Protein AF-A0A9P8F3U8-F1 (afdb_monomer_lite)

Secondary structure (DSSP, 8-state):
--------------PPP-------PPP-----------TTTHHHHHHHHTTT-EEEE-TT-PBPTTHHHHHHHTT-GGGTT--EEEEE--STTSSHHHHHHHHH-----PPPTT-------SEEEEE----S-GGGPPPPPSSEEEEEEP-

InterPro domains:
  IPR008803 RHD3/Sey1 [PTHR45923] (53-151)
  IPR027417 P-loop containing nucleoside triphosphate hydrolase [G3DSA:3.40.50.300] (46-151)
  IPR027417 P-loop containing nucleoside triphosphate hydrolase [SSF52540] (50-151)
  IPR030383 Very large inducible GTPASE (VLIG)-type guanine nucleotide-binding (G) domain [PS51717] (80-151)
  IPR030386 GB1/RHD3-type guanine nucleotide-binding (G) domain [PS51715] (80-151)

Organism: Aureobasidium melanogenum (NCBI:txid46634)

Structure (mmCIF, N/CA/C/O backbone):
data_AF-A0A9P8F3U8-F1
#
_entry.id   AF-A0A9P8F3U8-F1
#
loop_
_atom_site.group_PDB
_atom_site.id
_atom_site.type_symbol
_atom_site.label_atom_id
_atom_site.label_alt_id
_atom_site.label_comp_id
_atom_site.label_asym_id
_atom_site.label_entity_id
_atom_site.label_seq_id
_atom_site.pdbx_PDB_ins_code
_atom_site.Cartn_x
_atom_site.Cartn_y
_atom_site.Cartn_z
_atom_site.occupancy
_atom_site.B_iso_or_equiv
_atom_site.auth_seq_id
_atom_site.auth_comp_id
_atom_site.auth_asym_id
_atom_site.auth_atom_id
_atom_site.pdbx_PDB_model_num
ATOM 1 N N . MET A 1 1 ? 73.396 9.718 47.916 1.00 40.28 1 MET A N 1
ATOM 2 C CA . MET A 1 1 ? 72.128 9.845 48.668 1.00 40.28 1 MET A CA 1
ATOM 3 C C . MET A 1 1 ? 71.014 10.098 47.670 1.00 40.28 1 MET A C 1
ATOM 5 O O . MET A 1 1 ? 71.243 10.824 46.715 1.00 40.28 1 MET A O 1
ATOM 9 N N . ALA A 1 2 ? 69.899 9.394 47.840 1.00 35.81 2 ALA A N 1
ATOM 10 C CA . ALA A 1 2 ? 68.842 9.194 46.854 1.00 35.81 2 ALA A CA 1
ATOM 11 C C . ALA A 1 2 ? 68.119 10.478 46.410 1.00 35.81 2 ALA A C 1
ATOM 13 O O . ALA A 1 2 ? 67.844 11.344 47.234 1.00 35.81 2 ALA A O 1
ATOM 14 N N . SER A 1 3 ? 67.677 10.511 45.151 1.00 37.88 3 SER A N 1
ATOM 15 C CA . SER A 1 3 ? 66.373 11.087 44.819 1.00 37.88 3 SER A CA 1
ATOM 16 C C . SER A 1 3 ? 65.725 10.310 43.667 1.00 37.88 3 SER A C 1
ATOM 18 O O . SER A 1 3 ? 66.298 10.096 42.602 1.00 37.88 3 SER A O 1
ATOM 20 N N . LEU A 1 4 ? 64.530 9.811 43.969 1.00 37.41 4 LEU A N 1
ATOM 21 C CA . LEU A 1 4 ? 63.585 9.132 43.094 1.00 37.41 4 LEU A CA 1
ATOM 22 C C . LEU A 1 4 ? 62.745 10.183 42.363 1.00 37.41 4 LEU A C 1
ATOM 24 O O . LEU A 1 4 ? 62.258 11.102 43.012 1.00 37.41 4 LEU A O 1
ATOM 28 N N . THR A 1 5 ? 62.486 9.988 41.071 1.00 50.78 5 THR A N 1
ATOM 29 C CA . THR A 1 5 ? 61.214 10.381 40.435 1.00 50.78 5 THR A CA 1
ATOM 30 C C . THR A 1 5 ? 60.887 9.391 39.308 1.00 50.78 5 THR A C 1
ATOM 32 O O . THR A 1 5 ? 61.567 9.380 38.285 1.00 50.78 5 THR A O 1
ATOM 35 N N . PRO A 1 6 ? 59.881 8.516 39.471 1.00 47.44 6 PRO A N 1
ATOM 36 C CA . PRO A 1 6 ? 59.258 7.809 38.358 1.00 47.44 6 PRO A CA 1
ATOM 37 C C . PRO A 1 6 ? 58.101 8.645 37.798 1.00 47.44 6 PRO A C 1
ATOM 39 O O . PRO A 1 6 ? 57.320 9.216 38.555 1.00 47.44 6 PRO A O 1
ATOM 42 N N . GLY A 1 7 ? 58.012 8.716 36.469 1.00 42.25 7 GLY A N 1
ATOM 43 C CA . GLY A 1 7 ? 56.940 9.396 35.750 1.00 42.25 7 GLY A CA 1
ATOM 44 C C . GLY A 1 7 ? 55.605 8.654 35.838 1.00 42.25 7 GLY A C 1
ATOM 45 O O . GLY A 1 7 ? 55.536 7.443 35.627 1.00 42.25 7 GLY A O 1
ATOM 46 N N . ASP A 1 8 ? 54.549 9.414 36.118 1.00 41.56 8 ASP A N 1
ATOM 47 C CA . ASP A 1 8 ? 53.160 8.967 36.110 1.00 41.56 8 ASP A CA 1
ATOM 48 C C . ASP A 1 8 ? 52.668 8.698 34.679 1.00 41.56 8 ASP A C 1
ATOM 50 O O . ASP A 1 8 ? 52.514 9.605 33.857 1.00 41.56 8 ASP A O 1
ATOM 54 N N . HIS A 1 9 ? 52.350 7.437 34.392 1.00 46.19 9 HIS A N 1
ATOM 55 C CA . HIS A 1 9 ? 51.588 7.037 33.213 1.00 46.19 9 HIS A CA 1
ATOM 56 C C . HIS A 1 9 ? 50.085 7.256 33.458 1.00 46.19 9 HIS A C 1
ATOM 58 O O . HIS A 1 9 ? 49.383 6.379 33.960 1.00 46.19 9 HIS A O 1
ATOM 64 N N . GLN A 1 10 ? 49.567 8.419 33.056 1.00 39.47 10 GLN A N 1
ATOM 65 C CA . GLN A 1 10 ? 48.128 8.632 32.882 1.00 39.47 10 GLN A CA 1
ATOM 66 C C . GLN A 1 10 ? 47.667 8.067 31.532 1.00 39.47 10 GLN A C 1
ATOM 68 O O . GLN A 1 10 ? 48.061 8.544 30.470 1.00 39.47 10 GLN A O 1
ATOM 73 N N . GLY A 1 11 ? 46.792 7.064 31.569 1.00 39.41 11 GLY A N 1
ATOM 74 C CA . GLY A 1 11 ? 46.222 6.441 30.376 1.00 39.41 11 GLY A CA 1
ATOM 75 C C . GLY A 1 11 ? 44.824 5.888 30.620 1.00 39.41 11 GLY A C 1
ATOM 76 O O . GLY A 1 11 ? 44.592 4.710 30.387 1.00 39.41 11 GLY A O 1
ATOM 77 N N . ASN A 1 12 ? 43.890 6.717 31.095 1.00 40.06 12 ASN A N 1
ATOM 78 C CA . ASN A 1 12 ? 42.482 6.335 31.233 1.00 40.06 12 ASN A CA 1
ATOM 79 C C . ASN A 1 12 ? 41.620 7.190 30.288 1.00 40.06 12 ASN A C 1
ATOM 81 O O . ASN A 1 12 ? 41.055 8.210 30.679 1.00 40.06 12 ASN A O 1
ATOM 85 N N . ARG A 1 13 ? 41.557 6.800 29.007 1.00 41.78 13 ARG A N 1
ATOM 86 C CA . ARG A 1 13 ? 40.675 7.429 28.009 1.00 41.78 13 ARG A CA 1
ATOM 87 C C . ARG A 1 13 ? 39.230 7.005 28.274 1.00 41.78 13 ARG A C 1
ATOM 89 O O . ARG A 1 13 ? 38.755 6.014 27.730 1.00 41.78 13 ARG A O 1
ATOM 96 N N . ARG A 1 14 ? 38.530 7.764 29.116 1.00 39.78 14 ARG A N 1
ATOM 97 C CA . ARG A 1 14 ? 37.068 7.715 29.222 1.00 39.78 14 ARG A CA 1
ATOM 98 C C . ARG A 1 14 ? 36.470 8.636 28.160 1.00 39.78 14 ARG A C 1
ATOM 100 O O . ARG A 1 14 ? 36.690 9.842 28.198 1.00 39.78 14 ARG A O 1
ATOM 107 N N . LEU A 1 15 ? 35.744 8.056 27.206 1.00 40.97 15 LEU A N 1
ATOM 108 C CA . LEU A 1 15 ? 34.917 8.793 26.249 1.00 40.97 15 LEU A CA 1
ATOM 109 C C . LEU A 1 15 ? 33.758 9.472 27.008 1.00 40.97 15 LEU A C 1
ATOM 111 O O . LEU A 1 15 ? 33.082 8.788 27.781 1.00 40.97 15 LEU A O 1
ATOM 115 N N . PRO A 1 16 ? 33.513 10.782 26.833 1.00 38.06 16 PRO A N 1
ATOM 116 C CA . PRO A 1 16 ? 32.392 11.453 27.477 1.00 38.06 16 PRO A CA 1
ATOM 117 C C . PRO A 1 16 ? 31.076 11.124 26.756 1.00 38.06 16 PRO A C 1
ATOM 119 O O . PRO A 1 16 ? 30.910 11.395 25.570 1.00 38.06 16 PRO A O 1
ATOM 122 N N . TYR A 1 17 ? 30.136 10.541 27.499 1.00 37.25 17 TYR A N 1
ATOM 123 C CA . TYR A 1 17 ? 28.732 10.400 27.120 1.00 37.25 17 TYR A CA 1
ATOM 124 C C . TYR A 1 17 ? 28.000 11.712 27.428 1.00 37.25 17 TYR A C 1
ATOM 126 O O . TYR A 1 17 ? 28.027 12.180 28.567 1.00 37.25 17 TYR A O 1
ATOM 134 N N . SER A 1 18 ? 27.343 12.303 26.431 1.00 45.41 18 SER A N 1
ATOM 135 C CA . SER A 1 18 ? 26.484 13.481 26.597 1.00 45.41 18 SER A CA 1
ATOM 136 C C . SER A 1 18 ? 25.030 13.094 26.315 1.00 45.41 18 SER A C 1
ATOM 138 O O . SER A 1 18 ? 24.717 12.773 25.169 1.00 45.41 18 SER A O 1
ATOM 140 N N . PRO A 1 19 ? 24.116 13.133 27.302 1.00 40.91 19 PRO A N 1
ATOM 141 C CA . PRO A 1 19 ? 22.693 13.006 27.043 1.00 40.91 19 PRO A CA 1
ATOM 142 C C . PRO A 1 19 ? 22.115 14.405 26.804 1.00 40.91 19 PRO A C 1
ATOM 144 O O . PRO A 1 19 ? 21.938 15.177 27.743 1.00 40.91 19 PRO A O 1
ATOM 147 N N . VAL A 1 20 ? 21.815 14.748 25.552 1.00 39.59 20 VAL A N 1
ATOM 148 C CA . VAL A 1 20 ? 20.999 15.931 25.242 1.00 39.59 20 VAL A CA 1
ATOM 149 C C . VAL A 1 20 ? 19.570 15.453 25.011 1.00 39.59 20 VAL A C 1
ATOM 151 O O . VAL A 1 20 ? 19.253 14.883 23.973 1.00 39.59 20 VAL A O 1
ATOM 154 N N . HIS A 1 21 ? 18.713 15.655 26.010 1.00 37.53 21 HIS A N 1
ATOM 155 C CA . HIS A 1 21 ? 17.262 15.643 25.853 1.00 37.53 21 HIS A CA 1
ATOM 156 C C . HIS A 1 21 ? 16.788 17.093 25.832 1.00 37.53 21 HIS A C 1
ATOM 158 O O . HIS A 1 21 ? 16.991 17.822 26.801 1.00 37.53 21 HIS A O 1
ATOM 164 N N . SER A 1 22 ? 16.126 17.507 24.755 1.00 34.56 22 SER A N 1
ATOM 165 C CA . SER A 1 22 ? 15.148 18.596 24.788 1.00 34.56 22 SER A CA 1
ATOM 166 C C . SER A 1 22 ? 14.128 18.403 23.658 1.00 34.56 22 SER A C 1
ATOM 168 O O . SER A 1 22 ? 14.531 18.109 22.532 1.00 34.56 22 SER A O 1
ATOM 170 N N . PRO A 1 23 ? 12.822 18.523 23.953 1.00 45.97 23 PRO A N 1
ATOM 171 C CA . PRO A 1 23 ? 11.732 18.279 23.018 1.00 45.97 23 PRO A CA 1
ATOM 172 C C . PRO A 1 23 ? 11.429 19.545 22.212 1.00 45.97 23 PRO A C 1
ATOM 174 O O . PRO A 1 23 ? 11.521 20.647 22.746 1.00 45.97 23 PRO A O 1
ATOM 177 N N . SER A 1 24 ? 10.997 19.409 20.959 1.00 31.69 24 SER A N 1
ATOM 178 C CA . SER A 1 24 ? 10.199 20.434 20.271 1.00 31.69 24 SER A CA 1
ATOM 179 C C . SER A 1 24 ? 9.495 19.804 19.075 1.00 31.69 24 SER A C 1
ATOM 181 O O . SER A 1 24 ? 10.130 19.369 18.119 1.00 31.69 24 SER A O 1
ATOM 183 N N . ALA A 1 25 ? 8.171 19.718 19.169 1.00 40.59 25 ALA A N 1
ATOM 184 C CA . ALA A 1 25 ? 7.291 19.376 18.061 1.00 40.59 25 ALA A CA 1
ATOM 185 C C . ALA A 1 25 ? 7.485 20.358 16.885 1.00 40.59 25 ALA A C 1
ATOM 187 O O . ALA A 1 25 ? 7.816 21.524 17.122 1.00 40.59 25 ALA A O 1
ATOM 188 N N . PRO A 1 26 ? 7.258 19.942 15.627 1.00 41.31 26 PRO A N 1
ATOM 189 C CA . PRO A 1 26 ? 7.250 20.878 14.515 1.00 41.31 26 PRO A CA 1
ATOM 190 C C . PRO A 1 26 ? 6.051 21.835 14.620 1.00 41.31 26 PRO A C 1
ATOM 192 O O . PRO A 1 26 ? 4.927 21.441 14.928 1.00 41.31 26 PRO A O 1
ATOM 195 N N . VAL A 1 27 ? 6.334 23.110 14.362 1.00 39.38 27 VAL A N 1
ATOM 196 C CA . VAL A 1 27 ? 5.384 24.224 14.277 1.00 39.38 27 VAL A CA 1
ATOM 197 C C . VAL A 1 27 ? 4.360 23.955 13.169 1.00 39.38 27 VAL A C 1
ATOM 199 O O . VAL A 1 27 ? 4.733 23.653 12.037 1.00 39.38 27 VAL A O 1
ATOM 202 N N . ILE A 1 28 ? 3.069 24.109 13.484 1.00 38.41 28 ILE A N 1
ATOM 203 C CA . ILE A 1 28 ? 1.986 24.170 12.495 1.00 38.41 28 ILE A CA 1
ATOM 204 C C . ILE A 1 28 ? 2.223 25.403 11.614 1.00 38.41 28 ILE A C 1
ATOM 206 O O . ILE A 1 28 ? 2.067 26.533 12.075 1.00 38.41 28 ILE A O 1
ATOM 210 N N . MET A 1 29 ? 2.588 25.194 10.348 1.00 32.69 29 MET A N 1
ATOM 211 C CA . MET A 1 29 ? 2.416 26.213 9.314 1.00 32.69 29 MET A CA 1
ATOM 212 C C . MET A 1 29 ? 1.068 25.994 8.633 1.00 32.69 29 MET A C 1
ATOM 214 O O . MET A 1 29 ? 0.847 25.017 7.920 1.00 32.69 29 MET A O 1
ATOM 218 N N . THR A 1 30 ? 0.150 26.909 8.917 1.00 35.34 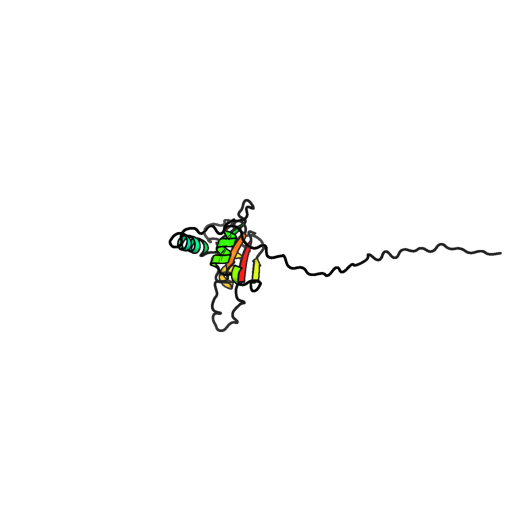30 THR A N 1
ATOM 219 C CA . THR A 1 30 ? -1.196 26.978 8.360 1.00 35.34 30 THR A CA 1
ATOM 220 C C . THR A 1 30 ? -1.160 27.439 6.899 1.00 35.34 30 THR A C 1
ATOM 222 O O . THR A 1 30 ? -0.594 28.483 6.598 1.00 35.34 30 THR A O 1
ATOM 225 N N . ALA A 1 31 ? -1.848 26.668 6.050 1.00 40.09 31 ALA A N 1
ATOM 226 C CA . ALA A 1 31 ? -2.490 27.019 4.777 1.00 40.09 31 ALA A CA 1
ATOM 227 C C . ALA A 1 31 ? -1.651 27.615 3.626 1.00 40.09 31 ALA A C 1
ATOM 229 O O . ALA A 1 31 ? -1.328 28.798 3.614 1.00 40.09 31 ALA A O 1
ATOM 230 N N . ALA A 1 32 ? -1.523 26.833 2.545 1.00 33.31 32 ALA A N 1
ATOM 231 C CA . ALA A 1 32 ? -1.665 27.349 1.183 1.00 33.31 32 ALA A CA 1
ATOM 232 C C . ALA A 1 32 ? -2.116 26.242 0.206 1.00 33.31 32 ALA A C 1
ATOM 234 O O . ALA A 1 32 ? -1.389 25.290 -0.057 1.00 33.31 32 ALA A O 1
ATOM 235 N N . ASN A 1 33 ? -3.311 26.456 -0.354 1.00 35.94 33 ASN A N 1
ATOM 236 C CA . ASN A 1 33 ? -3.828 25.963 -1.637 1.00 35.94 33 ASN A CA 1
ATOM 237 C C . ASN A 1 33 ? -4.318 24.511 -1.721 1.00 35.94 33 ASN A C 1
ATOM 239 O O . ASN A 1 33 ? -3.765 23.668 -2.423 1.00 35.94 33 ASN A O 1
ATOM 243 N N . GLY A 1 34 ? -5.482 24.287 -1.104 1.00 35.91 34 GLY A N 1
ATOM 244 C CA . GLY A 1 34 ? -6.416 23.260 -1.549 1.00 35.91 34 GLY A CA 1
ATOM 245 C C . GLY A 1 34 ? -6.894 23.564 -2.969 1.00 35.91 34 GLY A C 1
ATOM 246 O O . GLY A 1 34 ? -7.627 24.526 -3.202 1.00 35.91 34 GLY A O 1
ATOM 247 N N . HIS A 1 35 ? -6.477 22.733 -3.918 1.00 33.69 35 HIS A N 1
ATOM 248 C CA . HIS A 1 35 ? -7.119 22.654 -5.217 1.00 33.69 35 HIS A CA 1
ATOM 249 C C . HIS A 1 35 ? -8.427 21.879 -5.023 1.00 33.69 35 HIS A C 1
ATOM 251 O O . HIS A 1 35 ? -8.445 20.652 -4.988 1.00 33.69 35 HIS A O 1
ATOM 257 N N . PHE A 1 36 ? -9.516 22.616 -4.798 1.00 41.16 36 PHE A N 1
ATOM 258 C CA . PHE A 1 36 ? -10.873 22.079 -4.783 1.00 41.16 36 PHE A CA 1
ATOM 259 C C . PHE A 1 36 ? -11.248 21.714 -6.226 1.00 41.16 36 PHE A C 1
ATOM 261 O O . PHE A 1 36 ? -11.802 22.528 -6.964 1.00 41.16 36 PHE A O 1
ATOM 268 N N . ALA A 1 37 ? -10.847 20.517 -6.654 1.00 42.25 37 ALA A N 1
ATOM 269 C CA . ALA A 1 37 ? -11.366 19.896 -7.861 1.00 42.25 37 ALA A CA 1
ATOM 270 C C . ALA A 1 37 ? -12.832 19.509 -7.618 1.00 42.25 37 ALA A C 1
ATOM 272 O O . ALA A 1 37 ? -13.214 19.113 -6.517 1.00 42.25 37 ALA A O 1
ATOM 273 N N . SER A 1 38 ? -13.656 19.703 -8.641 1.00 40.28 38 SER A N 1
ATOM 274 C CA . SER A 1 38 ? -15.105 19.512 -8.655 1.00 40.28 38 SER A CA 1
ATOM 275 C C . SER A 1 38 ? -15.567 18.241 -7.936 1.00 40.28 38 SER A C 1
ATOM 277 O O . SER A 1 38 ? -15.239 17.124 -8.328 1.00 40.28 38 SER A O 1
ATOM 279 N N . VAL A 1 39 ? -16.377 18.444 -6.899 1.00 52.88 39 VAL A N 1
ATOM 280 C CA . VAL A 1 39 ? -17.038 17.402 -6.112 1.00 52.88 39 VAL A CA 1
ATOM 281 C C . VAL A 1 39 ? -18.034 16.656 -7.000 1.00 52.88 39 VAL A C 1
ATOM 283 O O . VAL A 1 39 ? -19.010 17.255 -7.451 1.00 52.88 39 VAL A O 1
ATOM 286 N N . GLY A 1 40 ? -17.810 15.360 -7.226 1.00 48.34 40 GLY A N 1
ATOM 287 C CA . GLY A 1 40 ? -18.902 14.458 -7.599 1.00 48.34 40 GLY A CA 1
ATOM 288 C C . GLY A 1 40 ? -18.557 13.235 -8.446 1.00 48.34 40 GLY A C 1
ATOM 289 O O . GLY A 1 40 ? -19.255 12.244 -8.301 1.00 48.34 40 GLY A O 1
ATOM 290 N N . ASP A 1 41 ? -17.532 13.264 -9.307 1.00 49.81 41 ASP A N 1
ATOM 291 C CA . ASP A 1 41 ? -17.292 12.148 -10.258 1.00 49.81 41 ASP A CA 1
ATOM 292 C C . ASP A 1 41 ? -15.825 11.668 -10.315 1.00 49.81 41 ASP A C 1
ATOM 294 O O . ASP A 1 41 ? -15.555 10.494 -10.567 1.00 49.81 41 ASP A O 1
ATOM 298 N N . ASP A 1 42 ? -14.858 12.542 -10.012 1.00 56.12 42 ASP A N 1
ATOM 299 C CA . ASP A 1 42 ? -13.431 12.180 -9.995 1.00 56.12 42 ASP A CA 1
ATOM 300 C C . ASP A 1 42 ? -12.982 11.587 -8.653 1.00 56.12 42 ASP A C 1
ATOM 302 O O . ASP A 1 42 ? -12.104 10.723 -8.624 1.00 56.12 42 ASP A O 1
ATOM 306 N N . SER A 1 43 ? -13.614 11.991 -7.545 1.00 57.56 43 SER A N 1
ATOM 307 C CA . SER A 1 43 ? -13.322 11.453 -6.211 1.00 57.56 43 SER A CA 1
ATOM 308 C C . SER A 1 43 ? -13.622 9.961 -6.134 1.00 57.56 43 SER A C 1
ATOM 310 O O . SER A 1 43 ? -12.808 9.198 -5.628 1.00 57.56 43 SER A O 1
ATOM 312 N N . ASP A 1 44 ? -14.745 9.524 -6.699 1.00 58.69 44 ASP A N 1
ATOM 313 C CA . ASP A 1 44 ? -15.185 8.131 -6.606 1.00 58.69 44 ASP A CA 1
ATOM 314 C C . ASP A 1 44 ? -14.331 7.215 -7.492 1.00 58.69 44 ASP A C 1
ATOM 316 O O . ASP A 1 44 ? -13.962 6.115 -7.080 1.00 58.69 44 ASP A O 1
ATOM 320 N N . LYS A 1 45 ? -13.913 7.697 -8.670 1.00 62.16 45 LYS A N 1
ATOM 321 C CA . LYS A 1 45 ? -12.948 6.997 -9.537 1.00 62.16 45 LYS A CA 1
ATOM 322 C C . LYS A 1 45 ? -11.563 6.921 -8.894 1.00 62.16 45 LYS A C 1
ATOM 324 O O . LYS A 1 45 ? -10.888 5.896 -8.996 1.00 62.16 45 LYS A O 1
ATOM 329 N N . GLN A 1 46 ? -11.140 7.978 -8.202 1.00 61.69 46 GLN A N 1
ATOM 330 C CA . GLN A 1 46 ? -9.868 7.996 -7.483 1.00 61.69 46 GLN A CA 1
ATOM 331 C C . GLN A 1 46 ? -9.891 7.067 -6.259 1.00 61.69 46 GLN A C 1
ATOM 333 O O . GLN A 1 46 ? -8.917 6.357 -6.021 1.00 61.69 46 GLN A O 1
ATOM 338 N N . LEU A 1 47 ? -11.007 6.985 -5.533 1.00 61.47 47 LEU A N 1
ATOM 339 C CA . LEU A 1 47 ? -11.195 6.040 -4.427 1.00 61.47 47 LEU A CA 1
ATOM 340 C C . LEU A 1 47 ? -11.193 4.583 -4.905 1.00 61.47 47 LEU A C 1
ATOM 342 O O . LEU A 1 47 ? -10.553 3.741 -4.279 1.00 61.47 47 LEU A O 1
ATOM 346 N N . GLN A 1 48 ? -11.822 4.288 -6.048 1.00 62.88 48 GLN A N 1
ATOM 347 C CA . GLN A 1 48 ? -11.740 2.959 -6.669 1.00 62.88 48 GLN A CA 1
ATOM 348 C C . GLN A 1 48 ? -10.298 2.584 -7.039 1.00 62.88 48 GLN A C 1
ATOM 350 O O . GLN A 1 48 ? -9.897 1.436 -6.862 1.00 62.88 48 GLN A O 1
ATOM 355 N N . SER A 1 49 ? -9.480 3.547 -7.483 1.00 72.12 49 SER A N 1
ATOM 356 C CA . SER A 1 49 ? -8.067 3.289 -7.808 1.00 72.12 49 SER A CA 1
ATOM 357 C C . SER A 1 49 ? -7.220 2.840 -6.609 1.00 72.12 49 SER A C 1
ATOM 359 O O . SER A 1 49 ? -6.160 2.243 -6.792 1.00 72.12 49 SER A O 1
ATOM 361 N N . PHE A 1 50 ? -7.697 3.092 -5.388 1.00 82.75 50 PHE A N 1
ATOM 362 C CA . PHE A 1 50 ? -7.012 2.772 -4.140 1.00 82.75 50 PHE A CA 1
ATOM 363 C C . PHE A 1 50 ? -7.524 1.502 -3.467 1.00 82.75 50 PHE A C 1
ATOM 365 O O . PHE A 1 50 ? -7.008 1.133 -2.412 1.00 82.75 50 PHE A O 1
ATOM 372 N N . GLU A 1 51 ? -8.488 0.802 -4.075 1.00 77.56 51 GLU A N 1
ATOM 373 C CA . GLU A 1 51 ? -9.113 -0.370 -3.469 1.00 77.56 51 GLU A CA 1
ATOM 374 C C . GLU A 1 51 ? -8.070 -1.403 -3.025 1.00 77.56 51 GLU A C 1
ATOM 376 O O . GLU A 1 51 ? -8.175 -1.945 -1.933 1.00 77.56 51 GLU A O 1
ATOM 381 N N . HIS A 1 52 ? -7.017 -1.661 -3.796 1.00 82.88 52 HIS A N 1
ATOM 382 C CA . HIS A 1 52 ? -6.002 -2.660 -3.432 1.00 82.88 52 HIS A CA 1
ATOM 383 C C . HIS A 1 52 ? -4.761 -2.080 -2.732 1.00 82.88 52 HIS A C 1
ATOM 385 O O . HIS A 1 52 ? -3.796 -2.807 -2.493 1.00 82.88 52 HIS A O 1
ATOM 391 N N . GLY A 1 53 ? -4.793 -0.796 -2.366 1.00 90.81 53 GLY A N 1
ATOM 392 C CA . GLY A 1 53 ? -3.664 -0.055 -1.813 1.00 90.81 53 GLY A CA 1
ATOM 393 C C . GLY A 1 53 ? -3.002 0.871 -2.837 1.00 90.81 53 GLY A C 1
ATOM 394 O O . GLY A 1 53 ? -3.533 1.133 -3.914 1.00 90.81 53 GLY A O 1
ATOM 395 N N . ILE A 1 54 ? -1.820 1.377 -2.491 1.00 93.69 54 ILE A N 1
ATOM 396 C CA . ILE A 1 54 ? -1.039 2.315 -3.300 1.00 93.69 54 ILE A CA 1
ATOM 397 C C . ILE A 1 54 ? 0.432 1.899 -3.364 1.00 93.69 54 ILE A C 1
ATOM 399 O O . ILE A 1 54 ? 1.022 1.470 -2.372 1.00 93.69 54 ILE A O 1
ATOM 403 N N . GLN A 1 55 ? 1.062 2.073 -4.523 1.00 93.81 55 GLN A N 1
ATOM 404 C CA . GLN A 1 55 ? 2.515 1.980 -4.638 1.00 93.81 55 GLN A CA 1
ATOM 405 C C . GLN A 1 55 ? 3.146 3.257 -4.072 1.00 93.81 55 GLN A C 1
ATOM 407 O O . GLN A 1 55 ? 2.906 4.338 -4.595 1.00 93.81 55 GLN A O 1
ATOM 412 N N . VAL A 1 56 ? 3.934 3.151 -3.004 1.00 95.62 56 VAL A N 1
ATOM 413 C CA . VAL A 1 56 ? 4.628 4.273 -2.348 1.00 95.62 56 VAL A CA 1
ATOM 414 C C . VAL A 1 56 ? 5.876 4.673 -3.130 1.00 95.62 56 VAL A C 1
ATOM 416 O O . VAL A 1 56 ? 6.140 5.860 -3.310 1.00 95.62 56 VAL A O 1
ATOM 419 N N . ILE A 1 57 ? 6.640 3.678 -3.584 1.00 95.56 57 ILE A N 1
ATOM 420 C CA . ILE A 1 57 ? 7.863 3.851 -4.375 1.00 95.56 57 ILE A CA 1
ATOM 421 C C . ILE A 1 57 ? 7.820 2.860 -5.533 1.00 95.56 57 ILE A C 1
ATOM 423 O O . ILE A 1 57 ? 7.485 1.698 -5.310 1.00 95.56 57 ILE A O 1
ATOM 427 N N . ASP A 1 58 ? 8.149 3.300 -6.744 1.00 91.31 58 ASP A N 1
ATOM 428 C CA . ASP A 1 58 ? 8.208 2.442 -7.932 1.00 91.31 58 ASP A CA 1
ATOM 429 C C . ASP A 1 58 ? 9.582 1.765 -8.142 1.00 91.31 58 ASP A C 1
ATOM 431 O O . ASP A 1 58 ? 10.527 1.953 -7.373 1.00 91.31 58 ASP A O 1
ATOM 435 N N . GLU A 1 59 ? 9.708 0.972 -9.212 1.00 89.12 59 GLU A N 1
ATOM 436 C CA . GLU A 1 59 ? 10.956 0.284 -9.599 1.00 89.12 59 GLU A CA 1
ATOM 437 C C . GLU A 1 59 ? 12.105 1.249 -9.956 1.00 89.12 59 GLU A C 1
ATOM 439 O O . GLU A 1 59 ? 13.283 0.905 -9.854 1.00 89.12 59 GLU A O 1
ATOM 444 N N . ASN A 1 60 ? 11.767 2.488 -10.317 1.00 94.31 60 ASN A N 1
ATOM 445 C CA . ASN A 1 60 ? 12.711 3.546 -10.656 1.00 94.31 60 ASN A CA 1
ATOM 446 C C . ASN A 1 60 ? 13.081 4.406 -9.440 1.00 94.31 60 ASN A C 1
ATOM 448 O O . ASN A 1 60 ? 13.770 5.415 -9.594 1.00 94.31 60 ASN A O 1
ATOM 452 N N . LYS A 1 61 ? 12.672 3.999 -8.228 1.00 94.75 61 LYS A N 1
ATOM 453 C CA . LYS A 1 61 ? 12.911 4.708 -6.959 1.00 94.75 61 LYS A CA 1
ATOM 454 C C . LYS A 1 61 ? 12.208 6.067 -6.892 1.00 94.75 61 LYS A C 1
ATOM 456 O O . LYS A 1 61 ? 12.628 6.945 -6.137 1.00 94.75 61 LYS A O 1
ATOM 461 N N . THR A 1 62 ? 11.137 6.240 -7.658 1.00 96.81 62 THR A N 1
ATOM 462 C CA . THR A 1 62 ? 10.314 7.449 -7.657 1.00 96.81 62 THR A CA 1
ATOM 463 C C . THR A 1 62 ? 9.221 7.323 -6.609 1.00 96.81 62 THR A C 1
ATOM 465 O O . THR A 1 62 ? 8.515 6.318 -6.546 1.00 96.81 62 THR A O 1
ATOM 468 N N . PHE A 1 63 ? 9.076 8.353 -5.776 1.00 97.12 63 PHE A N 1
ATOM 469 C CA . PHE A 1 63 ? 8.021 8.415 -4.769 1.00 97.12 63 PHE A CA 1
ATOM 470 C C . PHE A 1 63 ? 6.680 8.805 -5.399 1.00 97.12 63 PHE A C 1
ATOM 472 O O . PHE A 1 63 ? 6.616 9.715 -6.227 1.00 97.12 63 PHE A O 1
ATOM 479 N N . ASN A 1 64 ? 5.596 8.158 -4.978 1.00 93.19 64 ASN A N 1
ATOM 480 C CA . ASN A 1 64 ? 4.270 8.408 -5.528 1.00 93.19 64 ASN A CA 1
ATOM 481 C C . ASN A 1 64 ? 3.630 9.674 -4.937 1.00 93.19 64 ASN A C 1
ATOM 483 O O . ASN A 1 64 ? 3.310 9.743 -3.748 1.00 93.19 64 ASN A O 1
ATOM 487 N N . ALA A 1 65 ? 3.380 10.664 -5.796 1.00 95.44 65 ALA A N 1
ATOM 488 C CA . ALA A 1 65 ? 2.759 11.935 -5.423 1.00 95.44 65 ALA A CA 1
ATOM 489 C C . ALA A 1 65 ? 1.304 11.799 -4.930 1.00 95.44 65 ALA A C 1
ATOM 491 O O . ALA A 1 65 ? 0.813 12.691 -4.244 1.00 95.44 65 ALA A O 1
ATOM 492 N N . ASN A 1 66 ? 0.628 10.685 -5.230 1.00 92.56 66 ASN A N 1
ATOM 493 C CA . ASN A 1 66 ? -0.754 10.432 -4.816 1.00 92.56 66 ASN A CA 1
ATOM 494 C C . ASN A 1 66 ? -0.871 9.825 -3.407 1.00 92.56 66 ASN A C 1
ATOM 496 O O . ASN A 1 66 ? -1.987 9.622 -2.927 1.00 92.56 66 ASN A O 1
ATOM 500 N N . LEU A 1 67 ? 0.245 9.558 -2.714 1.00 93.31 67 LEU A N 1
ATOM 501 C CA . LEU A 1 67 ? 0.214 9.003 -1.356 1.00 93.31 67 LEU A CA 1
ATOM 502 C C . LEU A 1 67 ? -0.612 9.837 -0.359 1.00 93.31 67 LEU A C 1
ATOM 504 O O . LEU A 1 67 ? -1.400 9.242 0.375 1.00 93.31 67 LEU A O 1
ATOM 508 N N . PRO A 1 68 ? -0.509 11.180 -0.311 1.00 93.25 68 PRO A N 1
ATOM 509 C CA . PRO A 1 68 ? -1.332 11.969 0.604 1.00 93.25 68 PRO A CA 1
ATOM 510 C C . PRO A 1 68 ? -2.835 11.816 0.339 1.00 93.25 68 PRO A C 1
ATOM 512 O O . PRO A 1 68 ? -3.608 11.734 1.289 1.00 93.25 68 PRO A O 1
ATOM 515 N N . ALA A 1 69 ? -3.243 11.722 -0.933 1.00 92.06 69 ALA A N 1
ATOM 516 C CA . ALA A 1 69 ? -4.642 11.516 -1.308 1.00 92.06 69 ALA A CA 1
ATOM 517 C C . ALA A 1 69 ? -5.153 10.144 -0.840 1.00 92.06 69 ALA A C 1
ATOM 519 O O . ALA A 1 69 ? -6.235 10.055 -0.268 1.00 92.06 69 ALA A O 1
ATOM 520 N N . TYR A 1 70 ? -4.339 9.097 -0.999 1.00 92.56 70 TYR A N 1
ATOM 521 C CA . TYR A 1 70 ? -4.632 7.766 -0.464 1.00 92.56 70 TYR A CA 1
ATOM 522 C C . TYR A 1 70 ? -4.799 7.776 1.066 1.00 92.56 70 TYR A C 1
ATOM 524 O O . TYR A 1 70 ? -5.752 7.215 1.600 1.00 92.56 70 TYR A O 1
ATOM 532 N N . LEU A 1 71 ? -3.900 8.448 1.793 1.00 92.94 71 LEU A N 1
ATOM 533 C CA . LEU A 1 71 ? -3.962 8.504 3.258 1.00 92.94 71 LEU A CA 1
ATOM 534 C C . LEU A 1 71 ? -5.171 9.300 3.783 1.00 92.94 71 LEU A C 1
ATOM 536 O O . LEU A 1 71 ? -5.666 8.988 4.870 1.00 92.94 71 LEU A O 1
ATOM 540 N N . ASP A 1 72 ? -5.640 10.320 3.055 1.00 91.81 72 ASP A N 1
ATOM 541 C CA . ASP A 1 72 ? -6.879 11.038 3.400 1.00 91.81 72 ASP A CA 1
ATOM 542 C C . ASP A 1 72 ? -8.126 10.195 3.095 1.00 91.81 72 ASP A C 1
ATOM 544 O O . ASP A 1 72 ? -9.028 10.111 3.935 1.00 91.81 72 ASP A O 1
ATOM 548 N N . ALA A 1 73 ? -8.137 9.513 1.942 1.00 90.62 73 ALA A N 1
ATOM 549 C CA . ALA A 1 73 ? -9.184 8.574 1.540 1.00 90.62 73 ALA A CA 1
ATOM 550 C C . ALA A 1 73 ? -9.380 7.447 2.565 1.00 90.62 73 ALA A C 1
ATOM 552 O O . ALA A 1 73 ? -10.503 7.138 2.947 1.00 90.62 73 ALA A O 1
ATOM 553 N N . GLU A 1 74 ? -8.282 6.900 3.087 1.00 90.19 74 GLU A N 1
ATOM 554 C CA . GLU A 1 74 ? -8.284 5.874 4.136 1.00 90.19 74 GLU A CA 1
ATOM 555 C C . GLU A 1 74 ? -8.508 6.433 5.555 1.00 90.19 74 GLU A C 1
ATOM 557 O O . GLU A 1 74 ? -8.449 5.700 6.552 1.00 90.19 74 GLU A O 1
ATOM 562 N N . HIS A 1 75 ? -8.760 7.742 5.659 1.00 90.56 75 HIS A N 1
ATOM 563 C CA . HIS A 1 75 ? -8.983 8.492 6.892 1.00 90.56 75 HIS A CA 1
ATOM 564 C C . HIS A 1 75 ? -7.841 8.406 7.908 1.00 90.56 75 HIS A C 1
ATOM 566 O O . HIS A 1 75 ? -8.067 8.633 9.091 1.00 90.56 75 HIS A O 1
ATOM 572 N N . VAL A 1 76 ? -6.610 8.119 7.482 1.00 90.06 76 VAL A N 1
ATOM 573 C CA . VAL A 1 76 ? -5.454 7.983 8.382 1.00 90.06 76 VAL A CA 1
ATOM 574 C C . VAL A 1 76 ? -4.927 9.353 8.806 1.00 90.06 76 VAL A C 1
ATOM 576 O O . VAL A 1 76 ? -4.626 9.551 9.981 1.00 90.06 76 VAL A O 1
ATOM 579 N N . LEU A 1 77 ? -4.878 10.335 7.893 1.00 88.12 77 LEU A N 1
ATOM 580 C CA . LEU A 1 77 ? -4.334 11.673 8.193 1.00 88.12 77 LEU A CA 1
ATOM 581 C C . LEU A 1 77 ? -5.060 12.376 9.350 1.00 88.12 77 LEU A C 1
ATOM 583 O O . LEU A 1 77 ? -4.460 13.155 10.089 1.00 88.12 77 LEU A O 1
ATOM 587 N N . ARG A 1 78 ? -6.351 12.082 9.532 1.00 87.44 78 ARG A N 1
ATOM 588 C CA . ARG A 1 78 ? -7.197 12.686 10.570 1.00 87.44 78 ARG A CA 1
ATOM 589 C C . ARG A 1 78 ? -6.997 12.058 11.954 1.00 87.44 78 ARG A C 1
ATOM 591 O O . ARG A 1 78 ? -7.418 12.646 12.943 1.00 87.44 78 ARG A O 1
ATOM 598 N N . GLN A 1 79 ? -6.327 10.907 12.034 1.00 87.12 79 GLN A N 1
ATOM 599 C CA . GLN A 1 79 ? -6.139 10.135 13.270 1.00 87.12 79 GLN A CA 1
ATOM 600 C C . GLN A 1 79 ? -4.925 10.600 14.089 1.00 87.12 79 GLN A C 1
ATOM 602 O O . GLN A 1 79 ? -4.667 10.078 15.177 1.00 87.12 79 GLN A O 1
ATOM 607 N N . GLY A 1 80 ? -4.162 11.579 13.590 1.00 87.56 80 GLY A N 1
ATOM 608 C CA . GLY A 1 80 ? -2.974 12.098 14.265 1.00 87.56 80 GLY A CA 1
ATOM 609 C C . GLY A 1 80 ? -1.915 11.010 14.450 1.00 87.56 80 GLY A C 1
ATOM 610 O O . GLY A 1 80 ? -1.388 10.492 13.473 1.00 87.56 80 GLY A O 1
ATOM 611 N N . PHE A 1 81 ? -1.606 10.659 15.701 1.00 87.25 81 PHE A N 1
ATOM 612 C CA . PHE A 1 81 ? -0.632 9.612 16.051 1.00 87.25 81 PHE A CA 1
ATOM 613 C C . PHE A 1 81 ? -1.253 8.226 16.267 1.00 87.25 81 PHE A C 1
ATOM 615 O O . PHE A 1 81 ? -0.531 7.278 16.562 1.00 87.25 81 PHE A O 1
ATOM 622 N N . ASN A 1 82 ? -2.577 8.088 16.147 1.00 91.00 82 ASN A N 1
ATOM 623 C CA . ASN A 1 82 ? -3.264 6.813 16.333 1.00 91.00 82 ASN A CA 1
ATOM 624 C C . ASN A 1 82 ? -3.220 5.970 15.050 1.00 91.00 82 ASN A C 1
ATOM 626 O O . ASN A 1 82 ? -4.255 5.708 14.438 1.00 91.00 82 ASN A O 1
ATOM 630 N N . TYR A 1 83 ? -2.015 5.604 14.613 1.00 93.19 83 TYR A N 1
ATOM 631 C CA . TYR A 1 83 ? -1.788 4.684 13.503 1.00 93.19 83 TYR A CA 1
ATOM 632 C C . TYR A 1 83 ? -0.542 3.836 13.752 1.00 93.19 83 TYR A C 1
ATOM 634 O O . TYR A 1 83 ? 0.393 4.243 14.443 1.00 93.19 83 TYR A O 1
ATOM 642 N N . HIS A 1 84 ? -0.521 2.653 13.150 1.00 93.75 84 HIS A N 1
ATOM 643 C CA . HIS A 1 84 ? 0.620 1.747 13.196 1.00 93.75 84 HIS A CA 1
ATOM 644 C C . HIS A 1 84 ? 1.124 1.497 11.784 1.00 93.75 84 HIS A C 1
ATOM 646 O O . HIS A 1 84 ? 0.324 1.274 10.884 1.00 93.75 84 HIS A O 1
ATOM 652 N N . LEU A 1 85 ? 2.442 1.499 11.593 1.00 94.25 85 LEU A N 1
ATOM 653 C CA . LEU A 1 85 ? 3.064 1.145 10.323 1.00 94.25 85 LEU A CA 1
ATOM 654 C C . LEU A 1 85 ? 3.826 -0.170 10.477 1.00 94.25 85 LEU A C 1
ATOM 656 O O . LEU A 1 85 ? 4.735 -0.271 11.299 1.00 94.25 85 LEU A O 1
ATOM 660 N N . ILE A 1 86 ? 3.458 -1.169 9.684 1.00 95.19 86 ILE A N 1
ATOM 661 C CA . ILE A 1 86 ? 4.084 -2.490 9.662 1.00 95.19 86 ILE A CA 1
ATOM 662 C C . ILE A 1 86 ? 4.689 -2.680 8.281 1.00 95.19 86 ILE A C 1
ATOM 664 O O . ILE A 1 86 ? 3.999 -2.508 7.285 1.00 95.19 86 ILE A O 1
ATOM 668 N N . SER A 1 87 ? 5.961 -3.054 8.205 1.00 95.38 87 SER A N 1
ATOM 669 C CA . SER A 1 87 ? 6.613 -3.396 6.939 1.00 95.38 87 SER A CA 1
ATOM 670 C C . SER A 1 87 ? 7.177 -4.806 7.005 1.00 95.38 87 SER A C 1
ATOM 672 O O . SER A 1 87 ? 7.626 -5.251 8.063 1.00 95.38 87 SER A O 1
ATOM 674 N N . VAL A 1 88 ? 7.138 -5.517 5.880 1.00 93.88 88 VAL A N 1
ATOM 675 C CA . VAL A 1 88 ? 7.745 -6.845 5.753 1.00 93.88 88 VAL A CA 1
ATOM 676 C C . VAL A 1 88 ? 8.846 -6.789 4.708 1.00 93.88 88 VAL A C 1
ATOM 678 O O . VAL A 1 88 ? 8.648 -6.291 3.604 1.00 93.88 88 VAL A O 1
ATOM 681 N N . PHE A 1 89 ? 10.005 -7.331 5.069 1.00 93.00 89 PHE A N 1
ATOM 682 C CA . PHE A 1 89 ? 11.180 -7.453 4.215 1.00 93.00 89 PHE A CA 1
ATOM 683 C C . PHE A 1 89 ? 11.648 -8.911 4.185 1.00 93.00 89 PHE A C 1
ATOM 685 O O . PHE A 1 89 ? 1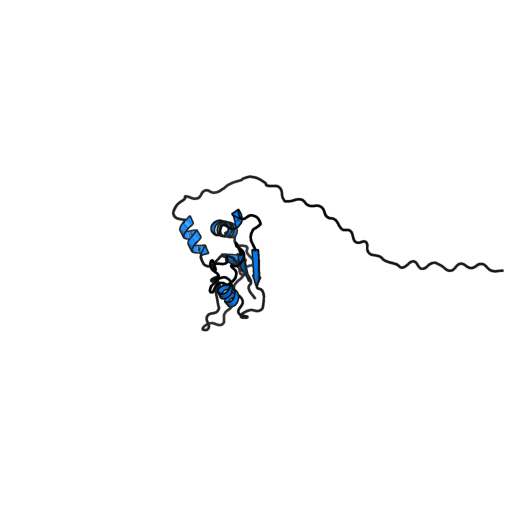1.367 -9.692 5.094 1.00 93.00 89 PHE A O 1
ATOM 692 N N . GLY A 1 90 ? 12.380 -9.285 3.140 1.00 90.81 90 GLY A N 1
ATOM 693 C CA . GLY A 1 90 ? 12.929 -10.630 2.973 1.00 90.81 90 GLY A CA 1
ATOM 694 C C . GLY A 1 90 ? 13.012 -11.009 1.503 1.00 90.81 90 GLY A C 1
ATOM 695 O O . GLY A 1 90 ? 12.409 -10.341 0.668 1.00 90.81 90 GLY A O 1
ATOM 696 N N . SER A 1 91 ? 13.726 -12.087 1.186 1.00 88.44 91 SER A N 1
ATOM 697 C CA . SER A 1 91 ? 13.987 -12.497 -0.199 1.00 88.44 91 SER A CA 1
ATOM 698 C C . SER A 1 91 ? 12.715 -12.627 -1.045 1.00 88.44 91 SER A C 1
ATOM 700 O O . SER A 1 91 ? 11.624 -12.926 -0.536 1.00 88.44 91 SER A O 1
ATOM 702 N N .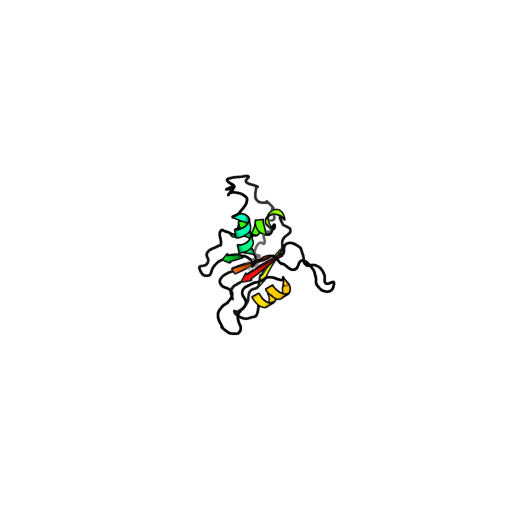 GLN A 1 92 ? 12.840 -12.414 -2.350 1.00 84.62 92 GLN A N 1
ATOM 703 C CA . GLN A 1 92 ? 11.776 -12.643 -3.321 1.00 84.62 92 GLN A CA 1
ATOM 704 C C . GLN A 1 92 ? 11.136 -14.032 -3.142 1.00 84.62 92 GLN A C 1
ATOM 706 O O . GLN A 1 92 ? 11.816 -15.022 -2.877 1.00 84.62 92 GLN A O 1
ATOM 711 N N . SER A 1 93 ? 9.816 -14.118 -3.322 1.00 79.81 93 SER A N 1
ATOM 712 C CA . SER A 1 93 ? 9.064 -15.386 -3.311 1.00 79.81 93 SER A CA 1
ATOM 713 C C . SER A 1 93 ? 9.064 -16.147 -1.973 1.00 79.81 93 SER A C 1
ATOM 715 O O . SER A 1 93 ? 8.764 -17.334 -1.937 1.00 79.81 93 SER A O 1
ATOM 717 N N . THR A 1 94 ? 9.339 -15.470 -0.854 1.00 86.75 94 THR A N 1
ATOM 718 C CA . THR A 1 94 ? 9.236 -16.040 0.510 1.00 86.75 94 THR A CA 1
ATOM 719 C C . THR A 1 94 ? 7.826 -15.957 1.114 1.00 86.75 94 THR A C 1
ATOM 721 O O . THR A 1 94 ? 7.644 -16.212 2.299 1.00 86.75 94 THR A O 1
ATOM 724 N N . GLY A 1 95 ? 6.813 -15.596 0.317 1.00 87.88 95 GLY A N 1
ATOM 725 C CA . GLY A 1 95 ? 5.417 -15.525 0.768 1.00 87.88 95 GLY A CA 1
ATOM 726 C C . GLY A 1 95 ? 5.053 -14.271 1.570 1.00 87.88 95 GLY A C 1
ATOM 727 O O . GLY A 1 95 ? 4.035 -14.280 2.254 1.00 87.88 95 GLY A O 1
ATOM 728 N N . LYS A 1 96 ? 5.842 -13.188 1.485 1.00 93.38 96 LYS A N 1
ATOM 729 C CA . LYS A 1 96 ? 5.576 -11.905 2.172 1.00 93.38 96 LYS A CA 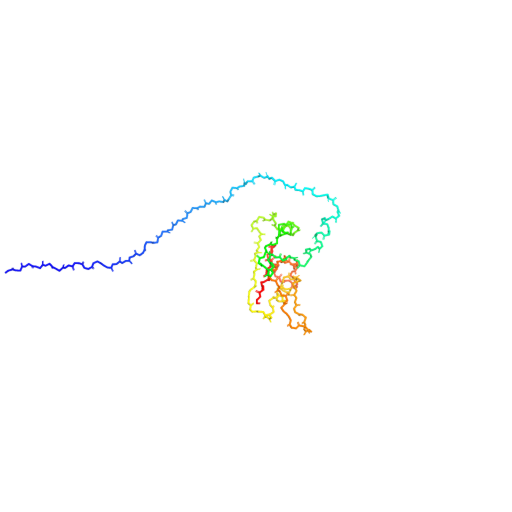1
ATOM 730 C C . LYS A 1 96 ? 4.174 -11.360 1.876 1.00 93.38 96 LYS A C 1
ATOM 732 O O . LYS A 1 96 ? 3.356 -11.246 2.784 1.00 93.38 96 LYS A O 1
ATOM 737 N N . SER A 1 97 ? 3.869 -11.105 0.604 1.00 89.56 97 SER A N 1
ATOM 738 C CA . SER A 1 97 ? 2.575 -10.573 0.160 1.00 89.56 97 SER A CA 1
ATOM 739 C C . SER A 1 97 ? 1.429 -11.530 0.508 1.00 89.56 97 SER A C 1
ATOM 741 O O . SER A 1 97 ? 0.372 -11.096 0.957 1.00 89.56 97 SER A O 1
ATOM 743 N N . THR A 1 98 ? 1.665 -12.846 0.407 1.00 90.94 98 THR A N 1
ATOM 744 C CA . THR A 1 98 ? 0.709 -13.886 0.820 1.00 90.94 98 THR A CA 1
ATOM 745 C C . THR A 1 98 ? 0.382 -13.803 2.313 1.00 90.94 98 THR A C 1
ATOM 747 O O . THR A 1 98 ? -0.790 -13.823 2.685 1.00 90.94 98 THR A O 1
ATOM 750 N N . LEU A 1 99 ? 1.397 -13.671 3.173 1.00 92.00 99 LEU A N 1
ATOM 751 C CA . LEU A 1 99 ? 1.219 -13.516 4.616 1.00 92.00 99 LEU A CA 1
ATOM 752 C C . LEU A 1 99 ? 0.443 -12.240 4.943 1.00 92.00 99 LEU A C 1
ATOM 754 O O . LEU A 1 99 ? -0.483 -12.285 5.749 1.00 92.00 99 LEU A O 1
ATOM 758 N N . LEU A 1 100 ? 0.804 -11.116 4.323 1.00 92.62 100 LEU A N 1
ATOM 759 C CA . LEU A 1 100 ? 0.154 -9.830 4.572 1.00 92.62 100 LEU A CA 1
ATOM 760 C C . LEU A 1 100 ? -1.324 -9.853 4.171 1.00 92.62 100 LEU A C 1
ATOM 762 O O . LEU A 1 100 ? -2.175 -9.456 4.968 1.00 92.62 100 LEU A O 1
ATOM 766 N N . ASN A 1 101 ? -1.630 -10.416 2.999 1.00 91.19 101 ASN A N 1
ATOM 767 C CA . ASN A 1 101 ? -3.003 -10.585 2.527 1.00 91.19 101 ASN A CA 1
ATOM 768 C C . ASN A 1 101 ? -3.821 -11.444 3.491 1.00 91.19 101 ASN A C 1
ATOM 770 O O . ASN A 1 101 ? -4.934 -11.078 3.861 1.00 91.19 101 ASN A O 1
ATOM 774 N N . HIS A 1 102 ? -3.247 -12.548 3.973 1.00 90.56 102 HIS A N 1
ATOM 775 C CA . HIS A 1 102 ? -3.935 -13.422 4.914 1.00 90.56 102 HIS A CA 1
ATOM 776 C C . HIS A 1 102 ? -4.054 -12.827 6.322 1.00 90.56 102 HIS A C 1
ATOM 778 O O . HIS A 1 102 ? -5.028 -13.107 7.013 1.00 90.56 102 HIS A O 1
ATOM 784 N N . LEU A 1 103 ? -3.082 -12.042 6.795 1.00 90.25 103 LEU A N 1
ATOM 785 C CA . LEU A 1 103 ? -3.075 -11.501 8.158 1.00 90.25 103 LEU A CA 1
ATOM 786 C C . LEU A 1 103 ? -3.936 -10.238 8.285 1.00 90.25 103 LEU A C 1
ATOM 788 O O . LEU A 1 103 ? -4.688 -10.120 9.251 1.00 90.25 103 LEU A O 1
ATOM 792 N N . PHE A 1 104 ? -3.873 -9.341 7.302 1.00 90.62 104 PHE A N 1
ATOM 793 C CA . PHE A 1 104 ? -4.501 -8.016 7.341 1.00 90.62 104 PHE A CA 1
ATOM 794 C C . PHE A 1 104 ? -5.639 -7.839 6.320 1.00 90.62 104 PHE A C 1
ATOM 796 O O . PHE A 1 104 ? -6.166 -6.740 6.164 1.00 90.62 104 PHE A O 1
ATOM 803 N N . GLY A 1 105 ? -6.015 -8.889 5.582 1.00 88.94 105 GLY A N 1
ATOM 804 C CA . GLY A 1 105 ? -7.049 -8.795 4.543 1.00 88.94 105 GLY A CA 1
ATOM 805 C C . GLY A 1 105 ? -6.659 -7.882 3.373 1.00 88.94 105 GLY A C 1
ATOM 806 O O . GLY A 1 105 ? -7.524 -7.378 2.657 1.00 88.94 105 GLY A O 1
ATOM 807 N N . THR A 1 106 ? -5.364 -7.607 3.201 1.00 90.50 106 THR A N 1
ATOM 808 C CA . THR A 1 106 ? -4.853 -6.809 2.081 1.00 90.50 106 THR A CA 1
ATOM 809 C C . THR A 1 106 ? -4.926 -7.601 0.776 1.00 90.50 106 THR A C 1
ATOM 811 O O . THR A 1 106 ? -5.152 -8.810 0.775 1.00 90.50 106 THR A O 1
ATOM 814 N N . HIS A 1 107 ? -4.747 -6.910 -0.348 1.00 88.69 107 HIS A N 1
ATOM 815 C CA . HIS A 1 107 ? -4.852 -7.497 -1.687 1.00 88.69 107 HIS A CA 1
ATOM 816 C C . HIS A 1 107 ? -3.598 -7.198 -2.521 1.00 88.69 107 HIS A C 1
ATOM 818 O O . HIS A 1 107 ? -3.685 -6.827 -3.688 1.00 88.69 107 HIS A O 1
ATOM 824 N N . PHE A 1 108 ? -2.415 -7.332 -1.916 1.00 86.38 108 PHE A N 1
ATOM 825 C CA . PHE A 1 108 ? -1.149 -7.169 -2.623 1.00 86.38 108 PHE A CA 1
ATOM 826 C C . PHE A 1 108 ? -1.003 -8.211 -3.731 1.00 86.38 108 PHE A C 1
ATOM 828 O O . PHE A 1 108 ? -1.422 -9.363 -3.571 1.00 86.38 108 PHE A O 1
ATOM 835 N N . GLY A 1 109 ? -0.364 -7.810 -4.831 1.00 78.88 109 GLY A N 1
ATOM 836 C CA 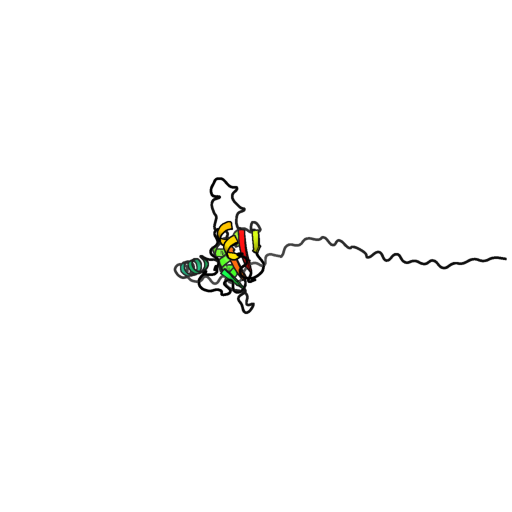. GLY A 1 109 ? -0.065 -8.694 -5.950 1.00 78.88 109 GLY A CA 1
ATOM 837 C C . GLY A 1 109 ? 0.751 -9.905 -5.500 1.00 78.88 109 GLY A C 1
ATOM 838 O O . GLY A 1 10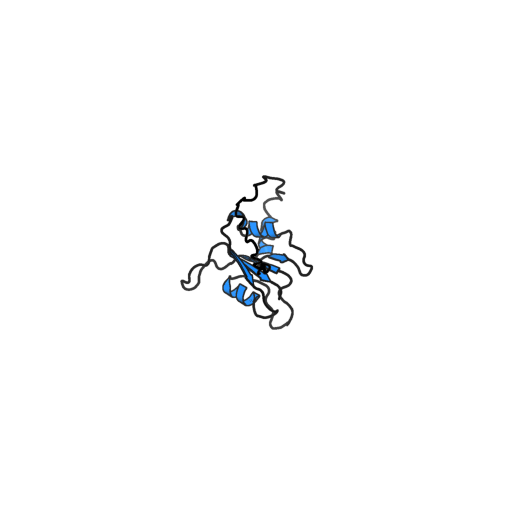9 ? 1.893 -9.777 -5.062 1.00 78.88 109 GLY A O 1
ATOM 839 N N . VAL A 1 110 ? 0.159 -11.091 -5.617 1.00 65.62 110 VAL A N 1
ATOM 840 C CA . VAL A 1 110 ? 0.815 -12.373 -5.349 1.00 65.62 110 VAL A CA 1
ATOM 841 C C . VAL A 1 110 ? 1.194 -13.062 -6.653 1.00 65.62 110 VAL A C 1
ATOM 843 O O . VAL A 1 110 ? 0.548 -12.905 -7.686 1.00 65.62 110 VAL A O 1
ATOM 846 N N . MET A 1 111 ? 2.273 -13.834 -6.590 1.00 58.25 111 MET A N 1
ATOM 847 C CA . MET A 1 111 ? 2.750 -14.692 -7.671 1.00 58.25 111 MET A CA 1
ATOM 848 C C . MET A 1 111 ? 1.663 -15.654 -8.122 1.00 58.25 111 MET A C 1
ATOM 850 O O . MET A 1 111 ? 1.164 -16.435 -7.318 1.00 58.25 111 MET A O 1
ATOM 854 N N . SER A 1 112 ? 1.323 -15.617 -9.411 1.00 54.97 112 SER A N 1
ATOM 855 C CA . SER A 1 112 ? 0.570 -16.708 -10.022 1.00 54.97 112 SER A CA 1
ATOM 856 C C . SER A 1 112 ? 1.474 -17.937 -10.109 1.00 54.97 112 SER A C 1
ATOM 858 O O . SER A 1 112 ? 2.613 -17.835 -10.568 1.00 54.97 112 SER A O 1
ATOM 860 N N . GLU A 1 113 ? 0.967 -19.112 -9.730 1.00 54.50 113 GLU A N 1
ATOM 861 C CA . GLU A 1 113 ? 1.689 -20.390 -9.845 1.00 54.50 113 GLU A CA 1
ATOM 862 C C . GLU A 1 113 ? 2.139 -20.692 -11.288 1.00 54.50 113 GLU A C 1
ATOM 864 O O . GLU A 1 113 ? 3.113 -21.417 -11.499 1.00 54.50 113 GLU A O 1
ATOM 869 N N . SER A 1 114 ? 1.470 -20.097 -12.282 1.00 52.03 114 SER A N 1
ATOM 870 C CA . SER A 1 114 ? 1.756 -20.270 -13.709 1.00 52.03 114 SER A CA 1
ATOM 871 C C . SER A 1 114 ? 2.963 -19.477 -14.222 1.00 52.03 114 SER A C 1
ATOM 873 O O . SER A 1 114 ? 3.563 -19.873 -15.218 1.00 52.03 114 SER A O 1
ATOM 875 N N . GLU A 1 115 ? 3.345 -18.369 -13.576 1.00 52.62 115 GLU A N 1
ATOM 876 C CA . GLU A 1 115 ? 4.457 -17.523 -14.019 1.00 52.62 115 GLU A CA 1
ATOM 877 C C . GLU A 1 115 ? 5.377 -17.190 -12.851 1.00 52.62 115 GLU A C 1
ATOM 879 O O . GLU A 1 115 ? 5.047 -16.389 -11.975 1.00 52.62 115 GLU A O 1
ATOM 884 N N . ARG A 1 116 ? 6.588 -17.764 -12.862 1.00 54.16 116 ARG A N 1
ATOM 885 C CA . ARG A 1 116 ? 7.598 -17.429 -11.860 1.00 54.16 116 ARG A CA 1
ATOM 886 C C . ARG A 1 116 ? 8.279 -16.088 -12.137 1.00 54.16 116 ARG A C 1
ATOM 888 O O . ARG A 1 116 ? 9.443 -16.052 -12.522 1.00 54.16 116 ARG A O 1
ATOM 895 N N . ARG A 1 117 ? 7.550 -14.987 -11.960 1.00 63.06 117 ARG A N 1
ATOM 896 C CA . ARG A 1 117 ? 8.056 -13.613 -12.102 1.00 63.06 117 ARG A CA 1
ATOM 897 C C . ARG A 1 117 ? 7.967 -12.859 -10.778 1.00 63.06 117 ARG A C 1
ATOM 899 O O . ARG A 1 117 ? 7.179 -13.210 -9.906 1.00 63.06 117 ARG A O 1
ATOM 906 N N . GLN A 1 118 ? 8.818 -11.850 -10.617 1.00 63.34 118 GLN A N 1
ATOM 907 C CA . GLN A 1 118 ? 8.762 -10.933 -9.480 1.00 63.34 118 GLN A CA 1
ATOM 908 C C . GLN A 1 118 ? 7.400 -10.235 -9.445 1.00 63.34 118 GLN A C 1
ATOM 910 O O . GLN A 1 118 ? 6.951 -9.713 -10.464 1.00 63.34 118 GLN A O 1
ATOM 915 N N . THR A 1 119 ? 6.734 -10.271 -8.291 1.00 70.94 119 THR A N 1
ATOM 916 C CA . THR A 1 119 ? 5.336 -9.824 -8.155 1.00 70.94 119 THR A CA 1
ATOM 917 C C . THR A 1 119 ? 5.188 -8.486 -7.481 1.00 70.94 119 THR A C 1
ATOM 919 O O . THR A 1 119 ? 4.329 -7.700 -7.869 1.00 70.94 119 THR A O 1
ATOM 922 N N . THR A 1 120 ? 6.061 -8.205 -6.520 1.00 73.62 120 THR A N 1
ATOM 923 C CA . THR A 1 120 ? 6.136 -6.901 -5.877 1.00 73.62 120 THR A CA 1
ATOM 924 C C . THR A 1 120 ? 7.234 -6.106 -6.562 1.00 73.62 120 THR A C 1
ATOM 926 O O . THR A 1 120 ? 8.398 -6.496 -6.511 1.00 73.62 120 THR A O 1
ATOM 929 N N . LYS A 1 121 ? 6.844 -5.014 -7.220 1.00 84.88 121 LYS A N 1
ATOM 930 C CA . LYS A 1 121 ? 7.753 -4.004 -7.768 1.00 84.88 121 LYS A CA 1
ATOM 931 C C . LYS A 1 121 ? 7.684 -2.753 -6.908 1.00 84.88 121 LYS A C 1
ATOM 933 O O . LYS A 1 121 ? 6.595 -2.203 -6.722 1.00 84.88 121 LYS A O 1
ATOM 938 N N . GLY A 1 122 ? 8.823 -2.297 -6.417 1.00 91.62 122 GLY A N 1
ATOM 939 C CA . GLY A 1 122 ? 8.942 -1.190 -5.489 1.00 91.62 122 GLY A CA 1
ATOM 940 C C . GLY A 1 122 ? 8.336 -1.498 -4.118 1.00 91.62 122 GLY A C 1
ATOM 941 O O . GLY A 1 122 ? 8.455 -2.599 -3.583 1.00 91.62 122 GLY A O 1
ATOM 942 N N . ILE A 1 123 ? 7.690 -0.502 -3.521 1.00 94.88 123 ILE A N 1
ATOM 943 C CA . ILE A 1 123 ? 7.113 -0.595 -2.179 1.00 94.88 123 ILE A CA 1
ATOM 944 C C . ILE A 1 123 ? 5.629 -0.286 -2.256 1.00 94.88 123 ILE A C 1
ATOM 946 O O . ILE A 1 123 ? 5.244 0.776 -2.742 1.00 94.88 123 ILE A O 1
ATOM 950 N N . TRP A 1 124 ? 4.805 -1.184 -1.733 1.00 94.56 124 TRP A N 1
ATOM 951 C CA . TRP A 1 124 ? 3.351 -1.047 -1.710 1.00 94.56 124 TRP A CA 1
ATOM 952 C C . TRP A 1 124 ? 2.853 -0.800 -0.297 1.00 94.56 124 TRP A C 1
ATOM 954 O O . TRP A 1 124 ? 3.458 -1.275 0.656 1.00 94.56 124 TRP A O 1
ATOM 964 N N . MET A 1 125 ? 1.748 -0.070 -0.162 1.00 95.81 125 MET A N 1
ATOM 965 C CA . MET A 1 125 ? 1.068 0.203 1.099 1.00 95.81 125 MET A CA 1
ATOM 966 C C . MET A 1 125 ? -0.423 -0.104 0.971 1.00 95.81 125 MET A C 1
ATOM 968 O O . MET A 1 125 ? -1.053 0.282 -0.006 1.00 95.81 125 MET A O 1
ATOM 972 N N . SER A 1 126 ? -0.997 -0.751 1.981 1.00 94.50 126 SER A N 1
ATOM 973 C CA . SER A 1 126 ? -2.443 -0.941 2.124 1.00 94.50 126 SER A CA 1
ATOM 974 C C . SER A 1 126 ? -2.839 -0.750 3.584 1.00 94.50 126 SER A C 1
ATOM 976 O O . SER A 1 126 ? -2.074 -1.092 4.488 1.00 94.50 126 SER A O 1
ATOM 978 N N . LYS A 1 127 ? -4.044 -0.240 3.843 1.00 93.44 127 LYS A N 1
ATOM 979 C CA . LYS A 1 127 ? -4.629 -0.296 5.187 1.00 93.44 127 LYS A CA 1
ATOM 980 C C . LYS A 1 127 ? -5.065 -1.730 5.487 1.00 93.44 127 LYS A C 1
ATOM 982 O O . LYS A 1 127 ? -5.421 -2.479 4.574 1.00 93.44 127 LYS A O 1
ATOM 987 N N . ASN A 1 128 ? -5.014 -2.115 6.757 1.00 91.62 128 ASN A N 1
ATOM 988 C CA . ASN A 1 128 ? -5.639 -3.335 7.248 1.00 91.62 128 ASN A CA 1
ATOM 989 C C . ASN A 1 128 ? -7.150 -3.281 6.979 1.00 91.62 128 ASN A C 1
ATOM 991 O O . ASN A 1 128 ? -7.819 -2.352 7.425 1.00 91.62 128 ASN A O 1
ATOM 995 N N . LYS A 1 129 ? -7.659 -4.290 6.269 1.00 87.19 129 LYS A N 1
ATOM 996 C CA . LYS A 1 129 ? -9.071 -4.432 5.892 1.00 87.19 129 LYS A CA 1
ATOM 997 C C . LYS A 1 129 ? -9.828 -5.438 6.755 1.00 87.19 129 LYS A C 1
ATOM 999 O O . LYS A 1 129 ? -11.012 -5.681 6.536 1.00 87.19 129 LYS A O 1
ATOM 1004 N N . ARG A 1 130 ? -9.158 -6.076 7.719 1.00 83.19 130 ARG A N 1
ATOM 1005 C CA . ARG A 1 130 ? -9.841 -6.916 8.703 1.00 83.19 130 ARG A CA 1
ATOM 1006 C C . ARG A 1 130 ? -10.503 -6.045 9.761 1.00 83.19 130 ARG A C 1
ATOM 1008 O O . ARG A 1 130 ? -9.886 -5.694 10.764 1.00 83.19 130 ARG A O 1
ATOM 1015 N N . ASP A 1 131 ? -11.784 -5.775 9.547 1.00 68.50 131 ASP A N 1
ATOM 1016 C CA . ASP A 1 131 ? -12.626 -5.039 10.495 1.00 68.50 131 ASP A CA 1
ATOM 1017 C C . ASP A 1 131 ? -13.122 -5.910 11.659 1.00 68.50 131 ASP A C 1
ATOM 1019 O O . ASP A 1 131 ? -13.429 -5.398 12.738 1.00 68.50 131 ASP A O 1
ATOM 1023 N N . GLN A 1 132 ? -13.174 -7.234 11.468 1.00 62.41 132 GLN A N 1
ATOM 1024 C CA . GLN A 1 132 ? -13.623 -8.184 12.482 1.00 62.41 132 GLN A CA 1
ATOM 1025 C C . GLN A 1 132 ? -12.606 -9.301 12.680 1.00 62.41 132 GLN A C 1
ATOM 1027 O O . GLN A 1 132 ? -12.114 -9.917 11.735 1.00 62.41 132 GLN A O 1
ATOM 1032 N N . ALA A 1 133 ? -12.301 -9.568 13.944 1.00 60.47 133 ALA A N 1
ATOM 1033 C CA . ALA A 1 133 ? -11.584 -10.760 14.330 1.00 60.47 133 ALA A CA 1
ATOM 1034 C C . ALA A 1 133 ? -12.518 -11.968 14.176 1.00 60.47 133 ALA A C 1
ATOM 1036 O O . ALA A 1 133 ? -13.467 -12.141 14.943 1.00 60.47 133 ALA A O 1
ATOM 1037 N N . GLU A 1 134 ? -12.269 -12.797 13.166 1.00 60.25 134 GLU A N 1
ATOM 1038 C CA . GLU A 1 134 ? -12.981 -14.063 13.013 1.00 60.25 134 GLU A CA 1
ATOM 1039 C C . GLU A 1 134 ? -12.768 -14.940 14.260 1.00 60.25 134 GLU A C 1
ATOM 1041 O O . GLU A 1 134 ? -11.660 -15.044 14.791 1.00 60.25 134 GLU A O 1
ATOM 1046 N N . GLY A 1 135 ? -13.844 -15.555 14.760 1.00 64.19 135 GLY A N 1
ATOM 1047 C CA . GLY A 1 135 ? -13.767 -16.543 15.843 1.00 64.19 135 GLY A CA 1
ATOM 1048 C C . GLY A 1 135 ? -13.534 -15.992 17.256 1.00 64.19 135 GLY A C 1
ATOM 1049 O O . GLY A 1 135 ? -13.094 -16.744 18.121 1.00 64.19 135 GLY A O 1
ATOM 1050 N N . GLY A 1 136 ? -13.819 -14.712 17.521 1.00 58.19 136 GLY A N 1
ATOM 1051 C CA . GLY A 1 136 ? -13.661 -14.129 18.864 1.00 58.19 136 GLY A CA 1
ATOM 1052 C C . GLY A 1 136 ? -12.211 -13.805 19.237 1.00 58.19 136 GLY A C 1
ATOM 1053 O O . GLY A 1 136 ? -11.908 -13.595 20.412 1.00 58.19 136 GLY A O 1
ATOM 1054 N N . ALA A 1 137 ? -11.311 -13.760 18.250 1.00 65.62 137 ALA A N 1
ATOM 1055 C CA . ALA A 1 137 ? -9.961 -13.260 18.458 1.00 65.62 137 ALA A CA 1
ATOM 1056 C C . ALA A 1 137 ? -9.976 -11.759 18.816 1.00 65.62 137 ALA A C 1
ATOM 1058 O O . ALA A 1 137 ? -10.955 -11.040 18.611 1.00 65.62 137 ALA A O 1
ATOM 1059 N N . VAL A 1 138 ? -8.884 -11.274 19.400 1.00 68.56 138 VAL A N 1
ATOM 1060 C CA . VAL A 1 138 ? -8.756 -9.860 19.764 1.00 68.56 138 VAL A CA 1
ATOM 1061 C C . VAL A 1 138 ? -8.687 -9.027 18.483 1.00 68.56 138 VAL A C 1
ATOM 1063 O O . VAL A 1 138 ? -7.867 -9.304 17.606 1.00 68.56 138 VAL A O 1
ATOM 1066 N N . LYS A 1 139 ? -9.547 -8.005 18.371 1.00 72.94 139 LYS A N 1
ATOM 1067 C CA . LYS A 1 139 ? -9.487 -7.024 17.281 1.00 72.94 139 LYS A CA 1
ATOM 1068 C C . LYS A 1 139 ? -8.090 -6.393 17.269 1.00 72.94 139 LYS A C 1
ATOM 1070 O O . LYS A 1 139 ? -7.603 -5.958 18.312 1.00 72.94 139 LYS A O 1
ATOM 1075 N N . MET A 1 140 ? -7.444 -6.358 16.104 1.00 77.25 140 MET A N 1
ATOM 1076 C CA . MET A 1 140 ? -6.175 -5.642 15.965 1.00 77.25 140 MET A CA 1
ATOM 1077 C C . MET A 1 140 ? -6.372 -4.140 16.217 1.00 77.25 140 MET A C 1
ATOM 1079 O O . MET A 1 140 ? -7.495 -3.637 16.159 1.00 77.25 140 MET A O 1
ATOM 1083 N N . ALA A 1 141 ? -5.278 -3.427 16.494 1.00 81.06 141 ALA A N 1
ATOM 1084 C CA . ALA A 1 141 ? -5.313 -1.976 16.638 1.00 81.06 141 ALA A CA 1
ATOM 1085 C C . ALA A 1 141 ? -5.946 -1.303 15.405 1.00 81.06 141 ALA A C 1
ATOM 1087 O O . ALA A 1 141 ? -5.835 -1.798 14.279 1.00 81.06 141 ALA A O 1
ATOM 1088 N N . ASP A 1 142 ? -6.606 -0.168 15.623 1.00 83.69 142 ASP A N 1
ATOM 1089 C CA . ASP A 1 142 ? -7.160 0.627 14.532 1.00 83.69 142 ASP A CA 1
ATOM 1090 C C . ASP A 1 142 ? -6.032 1.278 13.707 1.00 83.69 142 ASP A C 1
ATOM 1092 O O . ASP A 1 142 ? -4.920 1.494 14.190 1.00 83.69 142 ASP A O 1
ATOM 1096 N N . ASN A 1 143 ? -6.330 1.607 12.445 1.00 89.19 143 ASN A N 1
ATOM 1097 C CA . ASN A 1 143 ? -5.430 2.344 11.546 1.00 89.19 143 ASN A CA 1
ATOM 1098 C C . ASN A 1 143 ? -4.044 1.691 11.364 1.00 89.19 143 ASN A C 1
ATOM 1100 O O . ASN A 1 143 ? -3.006 2.355 11.407 1.00 89.19 143 ASN A O 1
ATOM 1104 N N . ILE A 1 144 ? -4.023 0.377 11.142 1.00 93.25 144 ILE A N 1
ATOM 1105 C CA . ILE A 1 144 ? -2.805 -0.329 10.739 1.00 93.25 144 ILE A CA 1
ATOM 1106 C C . ILE A 1 144 ? -2.578 -0.111 9.241 1.00 93.25 144 ILE A C 1
ATOM 1108 O O . ILE A 1 144 ? -3.396 -0.506 8.412 1.00 93.25 144 ILE A O 1
ATOM 1112 N N . LEU A 1 145 ? -1.444 0.493 8.909 1.00 95.06 145 LEU A N 1
ATOM 1113 C CA . LEU A 1 145 ? -0.874 0.574 7.575 1.00 95.06 145 LEU A CA 1
ATOM 1114 C C . LEU A 1 145 ? 0.168 -0.526 7.415 1.00 95.06 145 LEU A C 1
ATOM 1116 O O . LEU A 1 145 ? 1.066 -0.686 8.242 1.00 95.06 145 LEU A O 1
ATOM 1120 N N . VAL A 1 146 ? 0.055 -1.276 6.333 1.00 95.94 146 VAL A N 1
ATOM 1121 C CA . VAL A 1 146 ? 0.916 -2.409 6.019 1.00 95.94 146 VAL A CA 1
ATOM 1122 C C . VAL A 1 146 ? 1.691 -2.084 4.755 1.00 95.94 146 VAL A C 1
ATOM 1124 O O . VAL A 1 146 ? 1.097 -1.618 3.787 1.00 95.94 146 VAL A O 1
ATOM 1127 N N . MET A 1 147 ? 2.997 -2.341 4.756 1.00 96.38 147 MET A N 1
ATOM 1128 C CA . MET A 1 147 ? 3.884 -2.133 3.621 1.00 96.38 147 MET A CA 1
ATOM 1129 C C . MET A 1 147 ? 4.534 -3.441 3.164 1.00 96.38 147 MET A C 1
ATOM 1131 O O . MET A 1 147 ? 5.236 -4.095 3.940 1.00 96.38 147 MET A O 1
ATOM 1135 N N . ASP A 1 148 ? 4.330 -3.790 1.894 1.00 94.31 148 ASP A N 1
ATOM 1136 C CA . ASP A 1 148 ? 5.021 -4.895 1.226 1.00 94.31 148 ASP A CA 1
ATOM 1137 C C . ASP A 1 148 ? 6.219 -4.341 0.451 1.00 94.31 148 ASP A C 1
ATOM 1139 O O . ASP A 1 148 ? 6.065 -3.513 -0.452 1.00 94.31 148 ASP A O 1
ATOM 1143 N N . VAL A 1 149 ? 7.420 -4.760 0.846 1.00 93.25 149 VAL A N 1
ATOM 1144 C CA . VAL A 1 149 ? 8.677 -4.300 0.253 1.00 93.25 149 VAL A CA 1
ATOM 1145 C C . VAL A 1 149 ? 9.158 -5.343 -0.749 1.00 93.25 149 VAL A C 1
ATOM 1147 O O . VAL A 1 149 ? 9.232 -6.535 -0.430 1.00 93.25 149 VAL A O 1
ATOM 1150 N N . GLU A 1 150 ? 9.508 -4.891 -1.954 1.00 89.69 150 GLU A N 1
ATOM 1151 C CA . GLU A 1 150 ? 10.211 -5.709 -2.942 1.00 89.69 150 GLU A CA 1
ATOM 1152 C C . GLU A 1 150 ? 11.423 -6.410 -2.305 1.00 89.69 150 GLU A C 1
ATOM 1154 O O . GLU A 1 150 ? 12.182 -5.819 -1.534 1.00 89.69 150 GLU A O 1
ATOM 1159 N N . GLY A 1 151 ? 11.563 -7.705 -2.595 1.00 82.75 151 GLY A N 1
ATOM 1160 C CA . GLY A 1 151 ? 12.610 -8.558 -2.034 1.00 82.75 151 GLY A CA 1
ATOM 1161 C C . GLY A 1 151 ? 13.442 -9.249 -3.085 1.00 82.75 151 GLY A C 1
ATOM 1162 O O . GLY A 1 151 ? 13.073 -9.137 -4.273 1.00 82.75 151 GLY A O 1
#

pLDDT: mean 71.58, std 22.36, range [31.69, 97.12]

Sequence (151 aa):
MASLTPGDHQGNRRLPYSPVHSPSAPVIMTAANGHFASVGDDSDKQLQSFEHGIQVIDENKTFNANLPAYLDAEHVLRQGFNYHLISVFGSQSTGKSTLLNHLFGTHFGVMSESERRQTTKGIWMSKNKRDQAEGGAVKMADNILVMDVEG

Radius of gyration: 26.1 Å; chains: 1; bounding box: 91×48×63 Å

Foldseek 3Di:
DDDDDDDDDDDDDDDDDDDDDDDDDDDDDDDDDDPPDDPDDVLVVVLVVQQQFDFQAFLVRDGDPCVVVSCVSVVNVVVVPQAAEAEDDDAFPPCQVVCCCVPQVHDAFDDDPVDPDGGDGAKTKDWRPPPDDPPPDDDDRPHYIYMYGRD